Protein AF-A0A9D0C0T1-F1 (afdb_monomer)

Mean predicted aligned error: 7.55 Å

pLDDT: mean 88.19, std 8.65, range [55.47, 97.75]

Secondary structure (DSSP, 8-state):
-TTGGGS---TT-----------------SSSPPSS--S---HHHHHHHHHHHHHHHHHHHHHSSB-TTSPBPPP-

Solvent-accessible surface area (backbone atoms only — not comparable to full-atom values): 5353 Å² total; per-residue (Å²): 119,78,73,58,73,77,50,80,95,54,96,82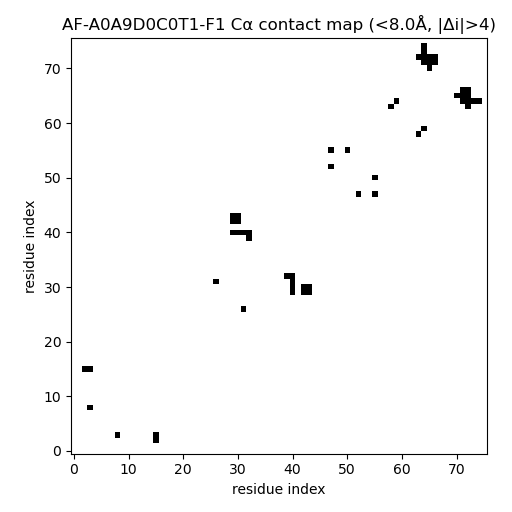,68,85,79,85,86,89,79,88,82,91,79,87,81,85,78,89,52,58,80,54,79,58,93,64,88,83,71,85,74,57,57,50,58,50,52,50,63,74,45,34,71,69,46,48,54,51,45,42,67,76,69,52,44,52,45,98,86,70,43,79,48,88,82,132

Sequence (76 aa):
DALDGLFEANPGARQIFDLQVELVQTSCGFAVPLFDYRGQRETLDKWARNKGRKGIEQYWQEKNRVSLDGKPTDQA

Structure (mmCIF, N/CA/C/O backbone):
data_AF-A0A9D0C0T1-F1
#
_entry.id   AF-A0A9D0C0T1-F1
#
loop_
_atom_site.group_PDB
_atom_site.id
_atom_site.type_symbol
_atom_site.label_atom_id
_atom_site.label_alt_id
_atom_site.label_comp_id
_atom_site.label_asym_id
_atom_site.label_entity_id
_atom_site.label_seq_id
_atom_site.pdbx_PDB_ins_code
_atom_site.Cartn_x
_atom_site.Cartn_y
_atom_site.Cartn_z
_atom_site.occupancy
_atom_site.B_iso_or_equiv
_atom_site.auth_seq_id
_atom_site.auth_comp_id
_atom_site.auth_asym_id
_atom_site.auth_atom_id
_atom_site.pdbx_PDB_model_num
ATOM 1 N N . ASP A 1 1 ? 7.366 -14.221 -27.036 1.00 58.53 1 ASP A N 1
ATOM 2 C CA . ASP A 1 1 ? 7.887 -13.899 -28.382 1.00 58.53 1 ASP A CA 1
ATOM 3 C C . ASP A 1 1 ? 7.246 -12.651 -28.992 1.00 58.53 1 ASP A C 1
ATOM 5 O O . ASP A 1 1 ? 7.984 -11.748 -29.340 1.00 58.53 1 ASP A O 1
ATOM 9 N N . ALA A 1 2 ? 5.912 -12.508 -29.057 1.00 75.69 2 ALA A N 1
ATOM 10 C CA . ALA A 1 2 ? 5.289 -11.304 -29.645 1.00 75.69 2 ALA A CA 1
ATOM 11 C C . ALA A 1 2 ? 5.464 -9.999 -28.830 1.00 75.69 2 ALA A C 1
ATOM 13 O O . ALA A 1 2 ? 5.597 -8.930 -29.416 1.00 75.69 2 ALA A O 1
ATOM 14 N N . LEU A 1 3 ? 5.480 -10.075 -27.492 1.00 86.44 3 LEU A N 1
ATOM 15 C CA . LEU A 1 3 ? 5.604 -8.889 -26.628 1.00 86.44 3 LEU A CA 1
ATOM 16 C C . LEU A 1 3 ? 7.017 -8.288 -26.606 1.00 86.44 3 LEU A C 1
ATOM 18 O O . LEU A 1 3 ? 7.159 -7.098 -26.358 1.00 86.44 3 LEU A O 1
ATOM 22 N N . ASP A 1 4 ? 8.050 -9.088 -26.877 1.00 87.44 4 ASP A N 1
ATOM 23 C CA . ASP A 1 4 ? 9.444 -8.617 -26.931 1.00 87.44 4 ASP A CA 1
ATOM 24 C C . ASP A 1 4 ? 9.649 -7.613 -28.071 1.00 87.44 4 ASP A C 1
ATOM 26 O O . ASP A 1 4 ? 10.305 -6.593 -27.896 1.00 87.44 4 ASP A O 1
ATOM 30 N N . GLY A 1 5 ? 8.953 -7.824 -29.195 1.00 90.81 5 GLY A N 1
ATOM 31 C CA . GLY A 1 5 ? 8.956 -6.912 -3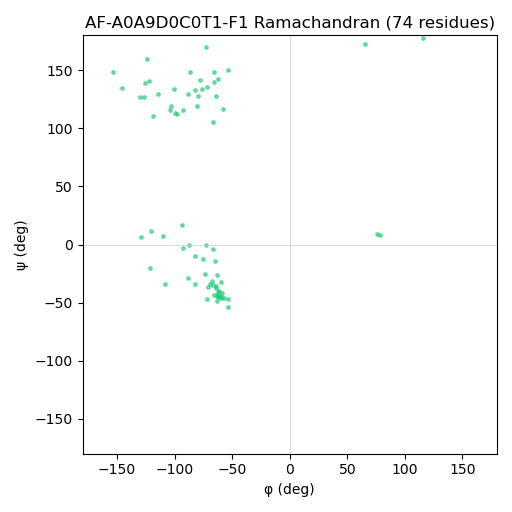0.340 1.00 90.81 5 GLY A CA 1
ATOM 32 C C . GLY A 1 5 ? 8.306 -5.545 -30.091 1.00 90.81 5 GLY A C 1
ATOM 33 O O . GLY A 1 5 ? 8.332 -4.704 -30.985 1.00 90.81 5 GLY A O 1
ATOM 34 N N . LEU A 1 6 ? 7.722 -5.306 -28.910 1.00 91.94 6 LEU A N 1
ATOM 35 C CA . LEU A 1 6 ? 7.244 -3.980 -28.499 1.00 91.94 6 LEU A CA 1
ATOM 36 C C . LEU A 1 6 ? 8.365 -3.099 -27.925 1.00 91.94 6 LEU A C 1
ATOM 38 O O . LEU A 1 6 ? 8.148 -1.907 -27.706 1.00 91.94 6 LEU A O 1
ATOM 42 N N . PHE A 1 7 ? 9.544 -3.670 -27.674 1.00 90.62 7 PHE A N 1
ATOM 43 C CA . PHE A 1 7 ? 10.677 -2.995 -27.053 1.00 90.62 7 PHE A CA 1
ATOM 44 C C . PHE A 1 7 ? 11.917 -3.073 -27.946 1.00 90.62 7 PHE A C 1
ATOM 46 O O . PHE A 1 7 ? 12.033 -3.924 -28.827 1.00 90.62 7 PHE A O 1
ATOM 53 N N . GLU A 1 8 ? 12.874 -2.176 -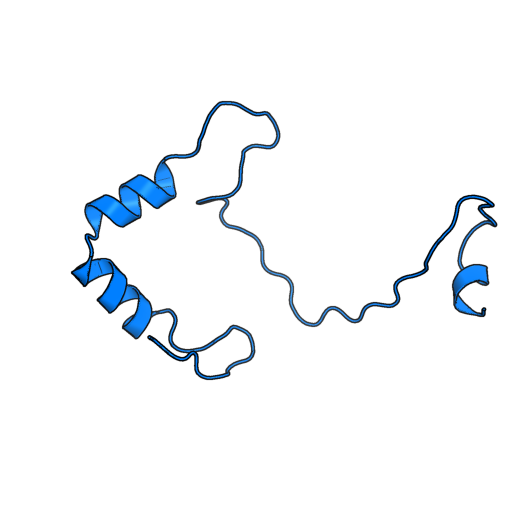27.716 1.00 93.38 8 GLU A N 1
ATOM 54 C CA . GLU A 1 8 ? 14.191 -2.306 -28.335 1.00 93.38 8 GLU A CA 1
ATOM 55 C C . GLU A 1 8 ? 14.907 -3.548 -27.799 1.00 93.38 8 GLU A C 1
ATOM 57 O O . GLU A 1 8 ? 14.868 -3.839 -26.600 1.00 93.38 8 GLU A O 1
ATOM 62 N N . ALA A 1 9 ? 15.598 -4.260 -28.692 1.00 90.06 9 ALA A N 1
ATOM 63 C CA . ALA A 1 9 ? 16.324 -5.469 -28.335 1.00 90.06 9 ALA A CA 1
ATOM 64 C C . ALA A 1 9 ? 17.364 -5.174 -27.244 1.00 90.06 9 ALA A C 1
ATOM 66 O O . ALA A 1 9 ? 18.330 -4.437 -27.458 1.00 90.06 9 ALA A O 1
ATOM 67 N N . ASN A 1 10 ? 17.183 -5.790 -26.075 1.00 89.44 10 ASN A N 1
ATOM 68 C CA . ASN A 1 10 ? 18.080 -5.643 -24.939 1.00 89.44 10 ASN A CA 1
ATOM 69 C C . ASN A 1 10 ? 18.690 -7.008 -24.580 1.00 89.44 10 ASN A C 1
ATOM 71 O O . ASN A 1 10 ? 17.985 -7.865 -24.045 1.00 89.44 10 ASN A O 1
ATOM 75 N N . PRO A 1 11 ? 20.00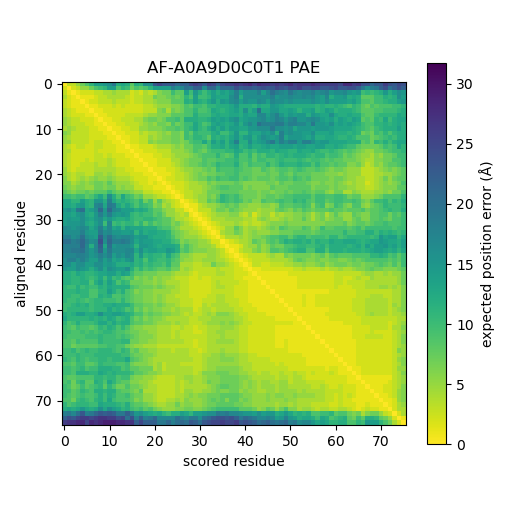1 -7.223 -24.797 1.00 90.19 11 PRO A N 1
ATOM 76 C CA . PRO A 1 11 ? 20.647 -8.506 -24.511 1.00 90.19 11 PRO A CA 1
ATOM 77 C C . PRO A 1 11 ? 20.662 -8.869 -23.015 1.00 90.19 11 PRO A C 1
ATOM 79 O O . PRO A 1 11 ? 20.937 -10.012 -22.661 1.00 90.19 11 PRO A O 1
ATOM 82 N N . GLY A 1 12 ? 20.381 -7.910 -22.127 1.00 93.25 12 GLY A N 1
ATOM 83 C CA . GLY A 1 12 ? 20.219 -8.127 -20.691 1.00 93.25 12 GLY A CA 1
ATOM 84 C C . GLY A 1 12 ? 18.777 -8.392 -20.245 1.00 93.25 12 GLY A C 1
ATOM 85 O O . GLY A 1 12 ? 18.562 -8.623 -19.052 1.00 93.25 12 GLY A O 1
ATOM 86 N N . ALA A 1 13 ? 17.790 -8.350 -21.149 1.00 91.62 13 ALA A N 1
ATOM 87 C CA . ALA A 1 13 ? 16.404 -8.650 -20.812 1.00 91.62 13 ALA A CA 1
ATOM 88 C C . ALA A 1 13 ? 16.273 -10.112 -20.363 1.00 91.62 13 ALA A C 1
ATOM 90 O O . ALA A 1 13 ? 16.732 -11.033 -21.035 1.00 91.62 13 ALA A O 1
ATOM 91 N N . ARG A 1 14 ? 15.662 -10.329 -19.192 1.00 91.88 14 ARG A N 1
ATOM 92 C CA . ARG A 1 14 ? 15.471 -11.677 -18.626 1.00 91.88 14 ARG A CA 1
ATOM 93 C C . ARG A 1 14 ? 14.026 -12.145 -18.676 1.00 91.88 14 ARG A C 1
ATOM 95 O O . ARG A 1 14 ? 13.798 -13.344 -18.778 1.00 91.88 14 ARG A O 1
ATOM 102 N N . GLN A 1 15 ? 13.074 -11.227 -18.524 1.00 92.19 15 GLN A N 1
ATOM 103 C CA . GLN A 1 15 ? 11.646 -11.526 -18.416 1.00 92.19 15 GLN A CA 1
ATOM 104 C C . GLN A 1 15 ? 10.818 -10.334 -18.910 1.00 92.19 15 GLN A C 1
ATOM 106 O O . GLN A 1 15 ? 11.225 -9.187 -18.726 1.00 92.19 15 GLN A O 1
ATOM 111 N N . ILE A 1 16 ? 9.647 -10.621 -19.481 1.00 90.81 16 ILE A N 1
ATOM 112 C CA . ILE A 1 16 ? 8.595 -9.646 -19.787 1.00 90.81 16 ILE A CA 1
ATOM 113 C C . ILE A 1 16 ? 7.402 -9.989 -18.902 1.00 90.81 16 ILE A C 1
ATOM 115 O O . ILE A 1 16 ? 6.974 -11.143 -18.868 1.00 90.81 16 ILE A O 1
ATOM 119 N N . PHE A 1 17 ? 6.877 -8.994 -18.194 1.00 91.62 17 PHE A N 1
ATOM 120 C CA . PHE A 1 17 ? 5.680 -9.141 -17.376 1.00 91.62 17 PHE A CA 1
ATOM 121 C C . PHE A 1 17 ? 4.510 -8.484 -18.099 1.00 91.62 17 PHE A C 1
ATOM 123 O O . PHE A 1 17 ? 4.512 -7.271 -18.293 1.00 91.62 17 PHE A O 1
ATOM 130 N N . ASP A 1 18 ? 3.525 -9.290 -18.482 1.00 93.12 18 ASP A N 1
ATOM 131 C CA . ASP A 1 18 ? 2.231 -8.808 -18.954 1.00 93.12 18 ASP A CA 1
ATOM 132 C C . ASP A 1 18 ? 1.250 -8.872 -17.783 1.00 93.12 18 ASP A C 1
ATOM 134 O O . ASP A 1 18 ? 0.975 -9.948 -17.247 1.00 93.12 18 ASP A O 1
ATOM 138 N N . LEU A 1 19 ? 0.819 -7.706 -17.306 1.00 93.31 19 LEU A N 1
ATOM 139 C CA . LEU A 1 19 ? 0.036 -7.568 -16.083 1.00 93.31 19 LEU A CA 1
ATOM 140 C C . LEU A 1 19 ? -1.236 -6.783 -16.373 1.00 93.31 19 LEU A C 1
ATOM 142 O O . LEU A 1 19 ? -1.185 -5.640 -16.826 1.00 93.31 19 LEU A O 1
ATOM 146 N N . GLN A 1 20 ? -2.373 -7.359 -15.997 1.00 94.25 20 GLN A N 1
ATOM 147 C CA . GLN A 1 20 ? -3.621 -6.623 -15.879 1.00 94.25 20 GLN A CA 1
ATOM 148 C C . GLN A 1 20 ? -3.773 -6.136 -14.438 1.00 94.25 20 GLN A C 1
ATOM 150 O O . GLN A 1 20 ? -3.870 -6.928 -13.503 1.00 94.25 20 GLN A O 1
ATOM 155 N N . VAL A 1 21 ? -3.780 -4.817 -14.255 1.00 91.94 21 VAL A N 1
ATOM 156 C CA . VAL A 1 21 ? -3.960 -4.193 -12.941 1.00 91.94 21 VAL A CA 1
ATOM 157 C C . VAL A 1 21 ? -5.407 -3.738 -12.808 1.00 91.94 21 VAL A C 1
ATOM 159 O O . VAL A 1 21 ? -5.840 -2.828 -13.509 1.00 91.94 21 VAL A O 1
ATOM 162 N N . GLU A 1 22 ? -6.154 -4.367 -11.903 1.00 91.12 22 GLU A N 1
ATOM 163 C CA . GLU A 1 22 ? -7.577 -4.063 -11.688 1.00 91.12 22 GLU A CA 1
ATOM 164 C C . GLU A 1 22 ? -7.807 -2.942 -10.665 1.00 91.12 22 GLU A C 1
ATOM 166 O O . GLU A 1 22 ? -8.797 -2.217 -10.750 1.00 91.12 22 GLU A O 1
ATOM 171 N N . LEU A 1 23 ? -6.895 -2.773 -9.700 1.00 89.25 23 LEU A N 1
ATOM 172 C CA . LEU A 1 23 ? -7.025 -1.785 -8.632 1.00 89.25 23 LEU A CA 1
ATOM 173 C C . LEU A 1 23 ? -5.663 -1.221 -8.224 1.00 89.25 23 LEU A C 1
ATOM 175 O O . LEU A 1 23 ? -4.713 -1.960 -7.972 1.00 89.25 23 LEU A O 1
ATOM 179 N N . VAL A 1 24 ? -5.600 0.102 -8.08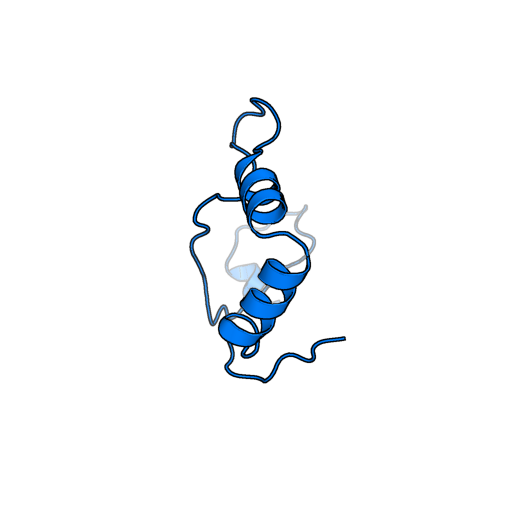4 1.00 89.31 24 VAL A N 1
ATOM 180 C CA . VAL A 1 24 ? -4.465 0.827 -7.504 1.00 89.31 24 VAL A CA 1
ATOM 181 C C . VAL A 1 24 ? -4.991 1.706 -6.377 1.00 89.31 24 VAL A C 1
ATOM 183 O O . VAL A 1 24 ? -6.038 2.337 -6.513 1.00 89.31 24 VAL A O 1
ATOM 186 N N . GLN A 1 25 ? -4.265 1.767 -5.263 1.00 82.44 25 GLN A N 1
ATOM 187 C CA . GLN A 1 25 ? -4.580 2.668 -4.158 1.00 82.44 25 GLN A CA 1
ATOM 188 C C . GLN A 1 25 ? -3.406 3.586 -3.856 1.00 82.44 25 GLN A C 1
ATOM 190 O O . GLN A 1 25 ? -2.244 3.178 -3.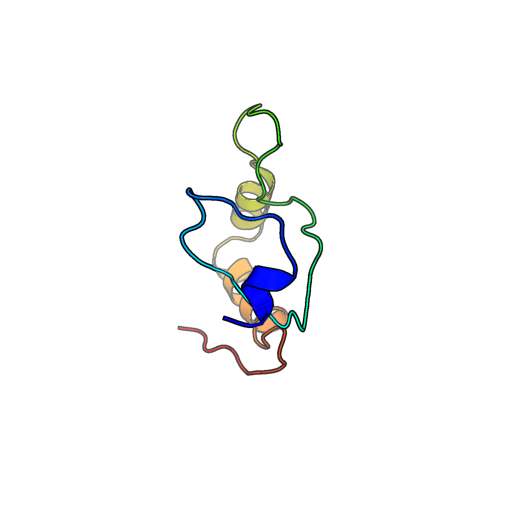857 1.00 82.44 25 GLN A O 1
ATOM 195 N N . THR A 1 26 ? -3.726 4.840 -3.554 1.00 82.56 26 THR A N 1
ATOM 196 C CA . THR A 1 26 ? -2.756 5.786 -3.023 1.00 82.56 26 THR A CA 1
ATOM 197 C C . THR A 1 26 ? -2.573 5.526 -1.535 1.00 82.56 26 THR A C 1
ATOM 199 O O . THR A 1 26 ? -3.527 5.465 -0.760 1.00 82.56 26 THR A O 1
ATOM 202 N N . SER A 1 27 ? -1.322 5.365 -1.114 1.00 79.38 27 SER A N 1
ATOM 203 C CA . SER A 1 27 ? -1.020 5.310 0.310 1.00 79.38 27 SER A CA 1
ATOM 204 C C . SER A 1 27 ? -1.177 6.702 0.918 1.00 79.38 27 SER A C 1
ATOM 206 O O . SER A 1 27 ? -0.647 7.677 0.391 1.00 79.38 27 SER A O 1
ATOM 208 N N . CYS A 1 28 ? -1.826 6.797 2.078 1.00 77.88 28 CYS A N 1
ATOM 209 C CA . CYS A 1 28 ? -1.812 8.012 2.897 1.00 77.88 28 CYS A CA 1
ATOM 210 C C . CYS A 1 28 ? -0.458 8.237 3.604 1.00 77.88 28 CYS A C 1
ATOM 212 O O . CYS A 1 28 ? -0.293 9.203 4.346 1.00 77.88 28 CYS A O 1
ATOM 214 N N . GLY A 1 29 ? 0.516 7.339 3.405 1.00 78.31 29 GLY A N 1
ATOM 215 C CA . GLY A 1 29 ? 1.875 7.471 3.927 1.00 78.31 29 GLY A CA 1
ATOM 216 C C . GLY A 1 29 ? 2.015 7.183 5.424 1.00 78.31 29 GLY A C 1
ATOM 217 O O . GLY A 1 29 ? 3.084 7.411 5.984 1.00 78.31 29 GLY A O 1
ATOM 218 N N . PHE A 1 30 ? 0.965 6.669 6.075 1.00 82.38 30 PHE A N 1
ATOM 219 C CA . PHE A 1 30 ? 0.895 6.492 7.534 1.00 82.38 30 PHE A CA 1
ATOM 220 C C . PHE A 1 30 ? 1.992 5.575 8.102 1.00 82.38 30 PHE A C 1
ATOM 222 O O . PHE A 1 30 ? 2.465 5.792 9.215 1.00 82.38 30 PHE A O 1
ATOM 229 N N . ALA A 1 31 ? 2.415 4.585 7.309 1.00 80.75 31 ALA A N 1
ATOM 230 C CA . ALA A 1 31 ? 3.487 3.639 7.625 1.00 80.75 31 ALA A CA 1
ATOM 231 C C . ALA A 1 31 ? 4.544 3.521 6.509 1.00 80.75 31 ALA A C 1
ATOM 233 O O . ALA A 1 31 ? 5.426 2.672 6.576 1.00 80.75 31 ALA A O 1
ATOM 234 N N . VAL A 1 32 ? 4.459 4.352 5.463 1.00 78.69 32 VAL A N 1
ATOM 235 C CA . VAL A 1 32 ? 5.400 4.301 4.333 1.00 78.69 32 VAL A CA 1
ATOM 236 C C . VAL A 1 32 ? 6.603 5.189 4.645 1.00 78.69 32 VAL A C 1
ATOM 238 O O . VAL A 1 32 ? 6.397 6.353 5.002 1.00 78.69 32 VAL A O 1
ATOM 241 N N . PRO A 1 33 ? 7.850 4.707 4.503 1.00 72.38 33 PRO A N 1
ATOM 242 C CA . PRO A 1 33 ? 9.038 5.532 4.697 1.00 72.38 33 PRO A CA 1
ATOM 243 C C . PRO A 1 33 ? 9.019 6.810 3.846 1.00 72.38 33 PRO A C 1
ATOM 245 O O . PRO A 1 33 ? 8.425 6.862 2.770 1.00 72.38 33 PRO A O 1
ATOM 248 N N . LEU A 1 34 ? 9.653 7.874 4.341 1.00 75.81 34 LEU A N 1
ATOM 249 C CA . LEU A 1 34 ? 9.978 9.021 3.490 1.00 75.81 34 LEU A CA 1
ATOM 250 C C . LEU A 1 34 ? 11.009 8.586 2.437 1.00 75.81 34 LEU A C 1
ATOM 252 O O . LEU A 1 34 ? 11.815 7.700 2.711 1.00 75.81 34 LEU A O 1
ATOM 256 N N . PHE A 1 35 ? 10.963 9.200 1.249 1.00 76.69 35 PHE A N 1
ATOM 257 C CA . PHE A 1 35 ? 11.895 8.902 0.152 1.00 76.69 35 PHE A CA 1
ATOM 258 C C . PHE A 1 35 ? 13.355 9.027 0.612 1.00 76.69 35 PHE A C 1
ATOM 260 O O . PHE A 1 35 ? 14.144 8.102 0.444 1.00 76.69 35 PHE A O 1
ATOM 267 N N . ASP A 1 36 ? 13.667 10.123 1.306 1.00 83.19 36 ASP A N 1
ATOM 268 C CA . ASP A 1 36 ? 14.885 10.227 2.100 1.00 83.19 36 ASP A CA 1
ATOM 269 C C . ASP A 1 36 ? 14.675 9.562 3.460 1.00 83.19 36 ASP A C 1
ATOM 271 O O . ASP A 1 36 ? 13.715 9.875 4.176 1.00 83.19 36 ASP A O 1
ATOM 275 N N . TYR A 1 37 ? 15.625 8.729 3.884 1.00 78.94 37 TYR A N 1
ATOM 276 C CA . TYR A 1 37 ? 15.630 8.234 5.254 1.00 78.94 37 TYR A CA 1
ATOM 277 C C . TYR A 1 37 ? 15.895 9.388 6.234 1.00 78.94 37 TYR A C 1
ATOM 279 O O . TYR A 1 37 ? 17.015 9.875 6.375 1.00 78.94 37 TYR A O 1
ATOM 287 N N . ARG A 1 38 ? 14.840 9.827 6.926 1.00 80.62 38 ARG A N 1
ATOM 288 C CA . ARG A 1 38 ? 14.880 10.863 7.976 1.00 80.62 38 ARG A CA 1
ATOM 289 C C . ARG A 1 38 ? 14.629 10.290 9.379 1.00 80.62 38 ARG A C 1
ATOM 291 O O . ARG A 1 38 ? 14.482 11.050 10.330 1.00 80.62 38 ARG A O 1
ATOM 298 N N . GLY A 1 39 ? 14.564 8.962 9.499 1.00 80.88 39 GLY A N 1
ATOM 299 C CA . GLY A 1 39 ? 14.136 8.234 10.696 1.00 80.88 39 GLY A CA 1
ATOM 300 C C . GLY A 1 39 ? 12.854 7.425 10.471 1.00 80.88 39 GLY A C 1
ATOM 301 O O . GLY A 1 39 ? 12.269 7.444 9.385 1.00 80.88 39 GLY A O 1
ATOM 302 N N . GLN A 1 40 ? 12.426 6.695 11.503 1.00 80.56 40 GLN A N 1
ATOM 303 C CA . GLN A 1 40 ? 11.196 5.898 11.475 1.00 80.56 40 GLN A CA 1
ATOM 304 C C . GLN A 1 40 ? 9.959 6.781 11.672 1.00 80.56 40 GLN A C 1
ATOM 306 O O . GLN A 1 40 ? 9.965 7.711 12.480 1.00 80.56 40 GLN A O 1
ATOM 311 N N . ARG A 1 41 ? 8.868 6.481 10.959 1.00 84.94 41 ARG A N 1
ATOM 312 C CA . ARG A 1 41 ? 7.578 7.139 11.201 1.00 84.94 41 ARG A CA 1
ATOM 313 C C . ARG A 1 41 ? 6.886 6.493 12.394 1.00 84.94 41 ARG A C 1
ATOM 315 O O . ARG A 1 41 ? 6.503 5.333 12.339 1.00 84.94 41 ARG A O 1
ATOM 322 N N . GLU A 1 42 ? 6.640 7.277 13.434 1.00 89.31 42 GLU A N 1
ATOM 323 C CA . GLU A 1 42 ? 5.993 6.788 14.659 1.00 89.31 42 GLU A CA 1
ATOM 324 C C . GLU A 1 42 ? 4.459 6.837 14.604 1.00 89.31 42 GLU A C 1
ATOM 326 O O . GLU A 1 42 ? 3.794 6.504 15.581 1.00 89.31 42 GLU A O 1
ATOM 331 N N . THR A 1 43 ? 3.867 7.313 13.506 1.00 90.69 43 THR A N 1
ATOM 332 C CA . THR A 1 43 ? 2.432 7.623 13.443 1.00 90.69 43 THR A CA 1
ATOM 333 C C . THR A 1 43 ? 1.560 6.383 13.642 1.00 90.69 43 THR A C 1
ATOM 335 O O . THR A 1 43 ? 0.658 6.413 14.481 1.00 90.69 43 THR A O 1
ATOM 338 N N . LEU A 1 44 ? 1.849 5.290 12.925 1.00 92.19 44 LEU A N 1
ATOM 339 C CA . LEU A 1 44 ? 1.125 4.027 13.088 1.00 92.19 44 LEU A CA 1
ATOM 340 C C . LEU A 1 44 ? 1.288 3.467 14.507 1.00 92.19 44 LEU A C 1
ATOM 342 O O . LEU A 1 44 ? 0.297 3.100 15.134 1.00 92.19 44 LEU A O 1
ATOM 346 N N . ASP A 1 45 ? 2.509 3.475 15.039 1.00 92.44 45 ASP A N 1
ATOM 347 C CA . ASP A 1 45 ? 2.798 2.969 16.383 1.00 92.44 45 ASP A CA 1
ATOM 348 C C . ASP A 1 45 ? 2.088 3.777 17.470 1.00 92.44 45 ASP A C 1
ATOM 350 O O . ASP A 1 45 ? 1.491 3.205 18.383 1.00 92.44 45 ASP A O 1
ATOM 354 N N . LYS A 1 46 ? 2.108 5.110 17.373 1.00 94.88 46 LYS A N 1
ATOM 355 C CA . LYS A 1 46 ? 1.384 6.000 18.290 1.00 94.88 46 LYS A CA 1
ATOM 356 C C . LYS A 1 46 ? -0.116 5.760 18.213 1.00 94.88 46 LYS A C 1
ATOM 358 O O . LYS A 1 46 ? -0.762 5.637 19.249 1.00 94.88 46 LYS A O 1
ATOM 363 N N . TRP A 1 47 ? -0.669 5.648 17.006 1.00 95.38 47 TRP A N 1
ATOM 364 C CA . TRP A 1 47 ? -2.083 5.331 16.814 1.00 95.38 47 TRP A CA 1
ATOM 365 C C . TRP A 1 47 ? -2.452 3.982 17.445 1.00 95.38 47 TRP A C 1
ATOM 367 O O . TRP A 1 47 ? -3.429 3.902 18.192 1.00 95.38 47 TRP A O 1
ATOM 377 N N . ALA A 1 48 ? -1.633 2.950 17.225 1.00 95.62 48 ALA A N 1
ATOM 378 C CA . ALA A 1 48 ? -1.864 1.615 17.761 1.00 95.62 48 ALA A CA 1
ATOM 379 C C . ALA A 1 48 ? -1.766 1.572 19.292 1.00 95.62 48 ALA A C 1
ATOM 381 O O . ALA A 1 48 ? -2.633 0.999 19.954 1.00 95.62 48 ALA A O 1
ATOM 382 N N . ARG A 1 49 ? -0.756 2.234 19.872 1.00 97.00 49 ARG A N 1
ATOM 383 C CA . ARG A 1 49 ? -0.601 2.361 21.330 1.00 97.00 49 ARG A CA 1
ATOM 384 C C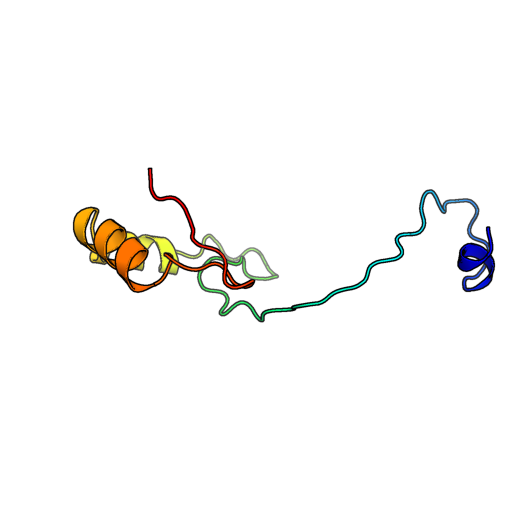 . ARG A 1 49 ? -1.770 3.116 21.960 1.00 97.00 49 ARG A C 1
ATOM 386 O O . ARG A 1 49 ? -2.284 2.666 22.978 1.00 97.00 49 ARG A O 1
ATOM 393 N N . ASN A 1 50 ? -2.225 4.202 21.333 1.00 97.44 50 ASN A N 1
ATOM 394 C CA . ASN A 1 50 ? -3.364 4.987 21.816 1.00 97.44 50 ASN A CA 1
ATOM 395 C C . ASN A 1 50 ? -4.688 4.210 21.740 1.00 97.44 50 ASN A C 1
ATOM 397 O O . ASN A 1 50 ? -5.539 4.372 22.611 1.00 97.44 50 ASN A O 1
ATOM 401 N N . LYS A 1 51 ? -4.877 3.358 20.721 1.00 97.25 51 LYS A N 1
ATOM 402 C CA . LYS A 1 51 ? -6.040 2.458 20.624 1.00 97.25 51 LYS A CA 1
ATOM 403 C C . LYS A 1 51 ? -5.993 1.325 21.651 1.00 97.25 51 LYS A C 1
ATOM 405 O O . LYS A 1 51 ? -7.041 0.915 22.152 1.00 97.25 51 LYS A O 1
ATOM 410 N N . GLY A 1 52 ? -4.799 0.808 21.939 1.00 97.75 52 GLY A N 1
ATOM 411 C CA . GLY A 1 52 ? -4.606 -0.384 22.760 1.00 97.75 52 GLY A CA 1
ATOM 412 C C . GLY A 1 52 ? -5.170 -1.654 22.108 1.00 97.75 52 GLY A C 1
ATOM 413 O O . GLY A 1 52 ? -5.854 -1.609 21.088 1.00 97.75 52 GLY A O 1
ATOM 414 N N . ARG A 1 53 ? -4.900 -2.819 22.713 1.00 96.94 53 ARG A N 1
ATOM 415 C CA . ARG A 1 53 ? -5.254 -4.135 22.140 1.00 96.94 53 ARG A CA 1
ATOM 416 C C . ARG A 1 53 ? -6.738 -4.251 21.772 1.00 96.94 53 ARG A C 1
ATOM 418 O O . ARG A 1 53 ? -7.051 -4.519 20.619 1.00 96.94 53 ARG A O 1
ATOM 425 N N . LYS A 1 54 ? -7.635 -3.972 22.723 1.00 97.00 54 LYS A N 1
ATOM 426 C CA . LYS A 1 54 ? -9.089 -4.055 22.503 1.00 97.00 54 LYS A CA 1
ATOM 427 C C . LYS A 1 54 ? -9.573 -3.096 21.415 1.00 97.00 54 LYS A C 1
ATOM 429 O O . LYS A 1 54 ? -10.418 -3.455 20.606 1.00 97.00 54 LYS A O 1
ATOM 434 N N . GLY A 1 55 ? -9.031 -1.876 21.381 1.00 97.56 55 GLY A N 1
ATOM 435 C CA . GLY A 1 55 ? -9.403 -0.888 20.370 1.00 97.56 55 GLY A CA 1
ATOM 436 C C . GLY A 1 55 ? -8.950 -1.284 18.965 1.00 97.56 55 GLY A C 1
ATOM 437 O O . GLY A 1 55 ? -9.623 -0.944 17.994 1.00 97.56 55 GLY A O 1
ATOM 438 N N . ILE A 1 56 ? -7.834 -2.007 18.857 1.00 97.06 56 ILE A N 1
ATOM 439 C CA . ILE A 1 56 ? -7.346 -2.566 17.595 1.00 97.06 56 ILE A CA 1
ATOM 440 C C . ILE A 1 56 ? -8.215 -3.734 17.135 1.00 97.06 56 ILE A C 1
ATOM 442 O O . ILE A 1 56 ? -8.644 -3.739 15.986 1.00 97.06 56 ILE A O 1
ATOM 446 N N . GLU A 1 57 ? -8.542 -4.667 18.028 1.00 95.06 57 GLU A N 1
ATOM 447 C CA . GLU A 1 57 ? -9.454 -5.775 17.720 1.00 95.06 57 GLU A CA 1
ATOM 448 C C . GLU A 1 57 ? -10.814 -5.249 17.246 1.00 95.06 57 GLU A C 1
ATOM 450 O O . GLU A 1 57 ? -11.308 -5.653 16.197 1.00 95.06 57 GLU A O 1
ATOM 455 N N . GLN A 1 58 ? -11.379 -4.264 17.951 1.00 95.94 58 GLN A N 1
ATOM 456 C CA . GLN A 1 58 ? -12.613 -3.602 17.531 1.00 95.94 58 GLN A CA 1
ATOM 457 C C . GLN A 1 58 ? -12.468 -2.928 16.160 1.00 95.94 58 GLN A C 1
ATOM 459 O O . GLN A 1 58 ? -13.337 -3.083 15.306 1.00 95.94 58 GLN A O 1
ATOM 464 N N . TYR A 1 59 ? -11.364 -2.214 15.915 1.00 95.31 59 TYR A N 1
ATOM 465 C CA . TYR A 1 59 ? -11.116 -1.593 14.614 1.00 95.31 59 TYR A CA 1
ATOM 466 C C . TYR A 1 59 ? -11.096 -2.632 13.489 1.00 95.31 59 TYR A C 1
ATOM 468 O O . TYR A 1 59 ? -11.687 -2.402 12.437 1.00 95.31 59 TYR A O 1
ATOM 476 N N . TRP A 1 60 ? -10.469 -3.790 13.703 1.00 94.75 60 TRP A N 1
ATOM 477 C CA . TRP A 1 60 ? -10.460 -4.853 12.705 1.00 94.75 60 TRP A CA 1
ATOM 478 C C . TRP A 1 60 ? -11.862 -5.375 12.406 1.00 94.75 60 TRP A C 1
ATOM 480 O O . TRP A 1 60 ? -12.181 -5.597 11.238 1.00 94.75 60 TRP A O 1
ATOM 490 N N . GLN A 1 61 ? -12.698 -5.541 13.431 1.00 92.88 61 GLN A N 1
ATOM 491 C CA . GLN A 1 61 ? -14.091 -5.954 13.259 1.00 92.88 61 GLN A CA 1
ATOM 492 C C . GLN A 1 61 ? -14.911 -4.910 12.491 1.00 92.88 61 GLN A C 1
ATOM 494 O O . GLN A 1 61 ? -15.746 -5.261 11.663 1.00 92.88 61 GLN A O 1
ATOM 499 N N . GLU A 1 62 ? -14.660 -3.624 12.728 1.00 94.19 62 GLU A N 1
ATOM 500 C CA . GLU A 1 62 ? -15.422 -2.537 12.107 1.00 94.19 62 GLU A CA 1
ATOM 501 C C . GLU A 1 62 ? -14.960 -2.189 10.690 1.00 94.19 62 GLU A C 1
ATOM 503 O O . GLU A 1 62 ? -15.766 -1.740 9.875 1.00 94.19 62 GLU A O 1
ATOM 508 N N . LYS A 1 63 ? -13.659 -2.310 10.408 1.00 93.19 63 LYS A N 1
ATOM 509 C CA . LYS A 1 63 ? -13.039 -1.717 9.211 1.00 93.19 63 LYS A CA 1
ATOM 510 C C . LYS A 1 63 ? -12.351 -2.716 8.295 1.00 93.19 63 LYS A C 1
ATOM 512 O O . LYS A 1 63 ? -12.171 -2.399 7.125 1.00 93.19 63 LYS A O 1
ATOM 517 N N . ASN A 1 64 ? -12.002 -3.908 8.784 1.00 93.81 64 ASN A N 1
ATOM 518 C CA . ASN A 1 64 ? -11.130 -4.826 8.049 1.00 93.81 64 ASN A CA 1
ATOM 519 C C . ASN A 1 64 ? -11.785 -6.177 7.742 1.00 93.81 64 ASN A C 1
ATOM 521 O O . ASN A 1 64 ? -11.072 -7.083 7.330 1.00 93.81 64 ASN A O 1
ATOM 525 N N . ARG A 1 65 ? -13.104 -6.334 7.932 1.00 94.38 65 ARG A N 1
ATOM 526 C CA . ARG A 1 65 ? -13.846 -7.593 7.689 1.00 94.38 65 ARG A CA 1
ATOM 527 C C . ARG A 1 65 ? -14.107 -7.919 6.221 1.00 94.38 65 ARG A C 1
ATOM 529 O O . ARG A 1 65 ? -14.524 -9.034 5.918 1.00 94.38 65 ARG A O 1
ATOM 536 N N . VAL A 1 66 ? -13.887 -6.954 5.336 1.00 93.31 66 VAL A N 1
ATOM 537 C CA . VAL A 1 66 ? -14.095 -7.089 3.896 1.00 93.31 66 VAL A CA 1
ATOM 538 C C . VAL A 1 66 ? -12.833 -6.604 3.197 1.00 93.31 66 VAL A C 1
ATOM 540 O O . VAL A 1 66 ? -12.340 -5.513 3.490 1.00 93.31 66 VAL A O 1
ATOM 543 N N . SER A 1 67 ? -12.282 -7.435 2.319 1.00 91.56 67 SER A N 1
ATOM 544 C CA . SER A 1 67 ? -11.124 -7.102 1.497 1.00 91.56 67 SER A CA 1
ATOM 545 C C . SER A 1 67 ? -11.495 -6.108 0.394 1.00 91.56 67 SER A C 1
ATOM 547 O O . SER A 1 67 ? -12.664 -5.825 0.131 1.00 91.56 67 SER A O 1
ATOM 549 N N . LEU A 1 68 ? -10.479 -5.578 -0.288 1.00 89.31 68 LEU A N 1
ATOM 550 C CA . LEU A 1 68 ? -10.671 -4.619 -1.378 1.00 89.31 68 LEU A CA 1
ATOM 551 C C . LEU A 1 68 ? -11.442 -5.207 -2.573 1.00 89.31 68 LEU A C 1
ATOM 553 O O . LEU A 1 68 ? -12.107 -4.463 -3.284 1.00 89.31 68 LEU A O 1
ATOM 557 N N . ASP A 1 69 ? -11.387 -6.527 -2.761 1.00 90.19 69 ASP A N 1
ATOM 558 C CA . ASP A 1 69 ? -12.153 -7.282 -3.761 1.00 90.19 69 ASP A CA 1
ATOM 559 C C . ASP A 1 69 ? -13.479 -7.846 -3.208 1.00 90.19 69 ASP A C 1
ATOM 561 O O . ASP A 1 69 ? -14.086 -8.732 -3.807 1.00 90.19 69 ASP A O 1
ATOM 565 N N . GLY A 1 70 ? -13.947 -7.335 -2.063 1.00 91.25 70 GLY A N 1
A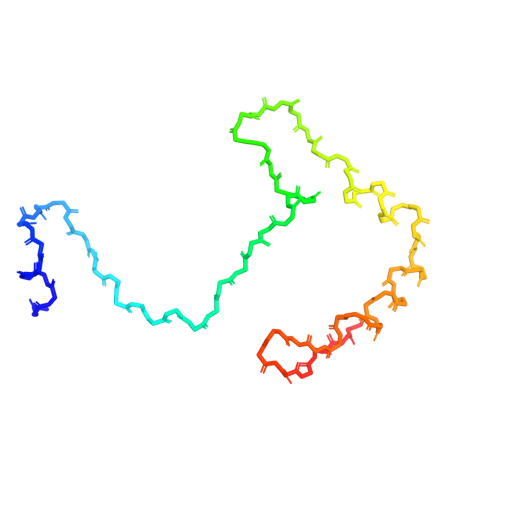TOM 566 C CA . GLY A 1 70 ? -15.275 -7.625 -1.517 1.00 91.25 70 GLY A CA 1
ATOM 567 C C . GLY A 1 70 ? -15.411 -8.975 -0.812 1.00 91.25 70 GLY A C 1
ATOM 568 O O . GLY A 1 70 ? -16.523 -9.368 -0.458 1.00 91.25 70 GLY A O 1
ATOM 569 N N . LYS A 1 71 ? -14.310 -9.697 -0.591 1.00 92.81 71 LYS A N 1
ATOM 570 C CA . LYS A 1 71 ? -14.326 -11.007 0.067 1.00 92.81 71 LYS A CA 1
ATOM 571 C C . LYS A 1 71 ? -14.253 -10.852 1.588 1.00 92.81 71 LYS A C 1
ATOM 573 O O . LYS A 1 71 ? -13.646 -9.901 2.086 1.00 92.81 71 LYS A O 1
ATOM 578 N N . PRO A 1 72 ? -14.866 -11.768 2.354 1.00 92.94 72 PRO A N 1
ATOM 579 C CA . PRO A 1 72 ? -14.694 -11.777 3.797 1.00 92.94 72 PRO A CA 1
ATOM 580 C C . PRO A 1 72 ? -13.223 -12.018 4.149 1.00 92.94 72 PRO A C 1
ATOM 582 O O . PRO A 1 72 ? -12.538 -12.806 3.497 1.00 92.94 72 PRO A O 1
ATOM 585 N N . THR A 1 73 ? -12.750 -11.349 5.195 1.00 89.62 73 THR A N 1
ATOM 586 C CA . THR A 1 73 ? -11.460 -11.653 5.817 1.00 89.62 73 THR A CA 1
ATOM 587 C C . THR A 1 73 ? -11.694 -12.474 7.081 1.00 89.62 73 THR A C 1
ATOM 589 O O . THR A 1 73 ? -12.562 -12.153 7.905 1.00 89.62 73 THR A O 1
ATOM 592 N N . ASP A 1 74 ? -10.919 -13.543 7.239 1.00 79.31 74 ASP A N 1
ATOM 593 C CA . ASP A 1 74 ? -10.935 -14.333 8.464 1.00 79.31 74 ASP A CA 1
ATOM 594 C C . ASP A 1 74 ? -10.169 -13.584 9.558 1.00 79.31 74 ASP A C 1
ATOM 596 O O . ASP A 1 74 ? -9.081 -13.049 9.329 1.00 79.31 74 ASP A O 1
ATOM 600 N N . GLN A 1 75 ? -10.751 -13.521 10.755 1.00 63.91 75 GLN A N 1
ATOM 601 C CA . GLN A 1 75 ? -10.063 -13.019 11.944 1.00 63.91 75 GLN A CA 1
ATOM 602 C C . GLN A 1 75 ? -9.672 -14.230 12.785 1.00 63.91 75 GLN A C 1
ATOM 604 O O . GLN A 1 75 ? -10.553 -15.001 13.167 1.00 63.91 75 GLN A O 1
ATOM 609 N N . ALA A 1 76 ? -8.371 -14.408 13.015 1.00 55.47 76 ALA A N 1
ATOM 610 C CA . ALA A 1 76 ? -7.849 -15.371 13.982 1.00 55.47 76 ALA A CA 1
ATOM 611 C C . ALA A 1 76 ? -7.995 -14.836 15.411 1.00 55.47 76 ALA A C 1
ATOM 613 O O . ALA A 1 76 ? -7.788 -13.612 15.599 1.00 55.47 76 ALA A O 1
#

Foldseek 3Di:
DVVCVVDDDDPPDDDDDDDDDPDDDDDPCQQPADPDHPDGRCRVVVVDVVCDDVNVVVCCVVPVQADPVGDGDDDD

Radius of gyration: 20.41 Å; Cα contacts (8 Å, |Δi|>4): 28; chains: 1; bounding box: 36×26×53 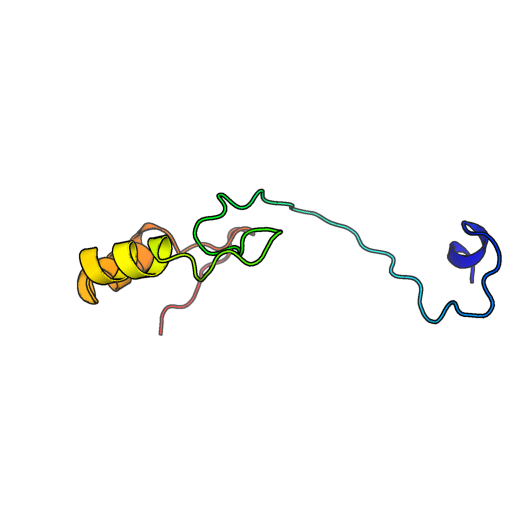Å